Protein AF-A0A840EVZ0-F1 (afdb_monomer)

Sequence (148 aa):
MDRFYQRVQNVERTDSDDAEAEEVLDVLDALIARSPLSRPITVWRGLRNVETVFGTNLDITSLQGRIVDTQGLMATSTSRTAAIDFTSPGRPPALLRVRVPYAFGHLWVAELGDPDLAYQREVLIHPKHLVIVDVIGEDFPVISAEVR

pLDDT: mean 88.74, std 9.13, range [51.88, 98.31]

Organism: NCBI:txid686429

Foldseek 3Di:
DDPLVVVLLCCQVPVDPDVVSVVVQVVQVVQLLVAFAQFKAKWKAKDQEPCVQQVDPDDPQVLAQDKGFDTGKDKTASDPVLNNVNNPPHDQIEMEIEIEGGGFGKDQCLVVDDVVCVVRRIIMHTARIWGFHGWDDDRHIYTYTYGD

Solvent-accessible surface area (backbone atoms only — not comparable to full-atom values): 7806 Å² total; per-residue (Å²): 129,66,70,62,66,52,48,38,52,33,35,64,69,66,73,48,96,44,68,72,34,47,54,50,46,56,51,50,50,55,48,18,68,72,33,49,31,93,52,63,49,64,34,18,29,37,27,30,34,50,37,83,75,69,73,44,98,57,69,70,68,71,46,46,74,38,74,42,80,44,73,46,75,41,77,27,9,68,33,64,72,46,17,53,64,51,20,61,89,44,68,63,34,29,37,39,39,35,40,42,53,57,59,42,42,31,37,70,40,33,85,73,57,60,74,90,53,27,82,40,38,32,34,39,33,66,48,55,29,35,39,25,72,41,61,46,68,84,90,64,25,38,37,31,29,35,59,94

Secondary structure (DSSP, 8-state):
--HHHHHHHHHHHH----HHHHHHHHHHHHHHHH-B-SS-EEEEEEES-HHHHH--SS-GGGGTT-EEE--S-EEEES-HHHHHHTT-S-SS-EEEEEEE-TT-BEEEGGGTS-GGGGGG-EEEE--SEEEEEEEE-SSS-EEEEEE-

Structure (mmCIF, N/CA/C/O backbone):
data_AF-A0A840EVZ0-F1
#
_entry.id   AF-A0A840EVZ0-F1
#
loop_
_atom_site.group_PDB
_atom_site.id
_atom_site.type_symbol
_atom_site.label_atom_id
_atom_site.label_alt_id
_atom_site.label_comp_id
_atom_site.label_asym_id
_atom_site.label_entity_id
_atom_site.label_seq_id
_atom_site.pdbx_PDB_ins_code
_atom_site.Cartn_x
_atom_site.Cartn_y
_atom_site.Cartn_z
_atom_site.occupancy
_atom_site.B_iso_or_equiv
_atom_site.auth_seq_id
_atom_site.auth_comp_id
_atom_site.auth_asym_id
_atom_site.auth_atom_id
_atom_site.pdbx_PDB_model_num
ATOM 1 N N . MET A 1 1 ? 8.945 -15.720 2.012 1.00 51.88 1 MET A N 1
ATOM 2 C CA . MET A 1 1 ? 9.150 -14.328 1.568 1.00 51.88 1 MET A CA 1
ATOM 3 C C . MET A 1 1 ? 10.425 -14.345 0.762 1.00 51.88 1 MET A C 1
ATOM 5 O O . MET A 1 1 ? 11.396 -14.921 1.244 1.00 51.88 1 MET A O 1
ATOM 9 N N . ASP A 1 2 ? 10.370 -13.856 -0.471 1.00 68.62 2 ASP A N 1
ATOM 10 C CA . ASP A 1 2 ? 11.534 -13.818 -1.349 1.00 68.62 2 ASP A CA 1
ATOM 11 C C . ASP A 1 2 ? 12.620 -12.932 -0.719 1.00 68.62 2 ASP A C 1
ATOM 13 O O . ASP A 1 2 ? 12.343 -11.814 -0.275 1.00 68.62 2 ASP A O 1
ATOM 17 N N . ARG A 1 3 ? 13.843 -13.462 -0.632 1.00 69.75 3 ARG A N 1
ATOM 18 C CA . ARG A 1 3 ? 14.993 -12.750 -0.063 1.00 69.75 3 ARG A CA 1
ATOM 19 C C . ARG A 1 3 ? 15.364 -11.540 -0.916 1.00 69.75 3 ARG A C 1
ATOM 21 O O . ARG A 1 3 ? 15.874 -10.571 -0.367 1.00 69.75 3 ARG A O 1
ATOM 28 N N . PHE A 1 4 ? 15.091 -11.576 -2.220 1.00 75.62 4 PHE A N 1
ATOM 29 C CA . PHE A 1 4 ? 15.432 -10.484 -3.123 1.00 75.62 4 PHE A CA 1
ATOM 30 C C . PHE A 1 4 ? 14.490 -9.285 -2.974 1.00 75.62 4 PHE A C 1
ATOM 32 O O . PHE A 1 4 ? 14.953 -8.166 -2.774 1.00 75.62 4 PHE A O 1
ATOM 39 N N . TYR A 1 5 ? 13.175 -9.519 -2.924 1.00 75.69 5 TYR A N 1
ATOM 40 C CA . TYR A 1 5 ? 12.197 -8.462 -2.630 1.00 75.69 5 TYR A CA 1
ATOM 41 C C . TYR A 1 5 ? 12.513 -7.736 -1.312 1.00 75.69 5 TYR A C 1
ATOM 43 O O . TYR A 1 5 ? 12.393 -6.517 -1.213 1.00 75.69 5 TYR A O 1
ATOM 51 N N . GLN A 1 6 ? 12.958 -8.480 -0.294 1.00 76.31 6 GLN A N 1
ATOM 52 C CA . GLN A 1 6 ? 13.358 -7.888 0.980 1.00 76.31 6 GLN A CA 1
ATOM 53 C C . GLN A 1 6 ? 14.621 -7.018 0.860 1.00 76.31 6 GLN A C 1
ATOM 55 O O . GLN A 1 6 ? 14.669 -5.973 1.500 1.00 76.31 6 GLN A O 1
ATOM 60 N N . ARG A 1 7 ? 15.603 -7.402 0.031 1.00 79.12 7 ARG A N 1
ATOM 61 C CA . ARG A 1 7 ? 16.801 -6.587 -0.250 1.00 79.12 7 ARG A CA 1
ATOM 62 C C . ARG A 1 7 ? 16.423 -5.251 -0.897 1.00 79.12 7 ARG A C 1
ATOM 64 O O . ARG A 1 7 ? 16.790 -4.215 -0.359 1.00 79.12 7 ARG A O 1
ATOM 71 N N . VAL A 1 8 ? 15.587 -5.269 -1.941 1.00 77.75 8 VAL A N 1
ATOM 72 C CA . VAL A 1 8 ? 15.083 -4.051 -2.618 1.00 77.75 8 VAL A CA 1
ATOM 73 C C . VAL A 1 8 ? 14.373 -3.111 -1.640 1.00 77.75 8 VAL A C 1
ATOM 75 O O . VAL A 1 8 ? 14.607 -1.910 -1.627 1.00 77.75 8 VAL A O 1
ATOM 78 N N . GLN A 1 9 ? 13.541 -3.653 -0.753 1.00 78.56 9 GLN A N 1
ATOM 79 C CA . GLN A 1 9 ? 12.828 -2.857 0.251 1.00 78.56 9 GLN A CA 1
ATOM 80 C C . GLN A 1 9 ? 13.742 -2.291 1.352 1.00 78.56 9 GLN A C 1
ATOM 82 O O . GLN A 1 9 ? 13.373 -1.311 1.999 1.00 78.56 9 GLN A O 1
ATOM 87 N N . ASN A 1 10 ? 14.893 -2.918 1.610 1.00 78.94 10 ASN A N 1
ATOM 88 C CA . ASN A 1 10 ? 15.838 -2.482 2.639 1.00 78.94 10 ASN A CA 1
ATOM 89 C C . ASN A 1 10 ? 16.729 -1.325 2.172 1.00 78.94 10 ASN A C 1
ATOM 91 O O . ASN A 1 10 ? 17.151 -0.543 3.023 1.00 78.94 10 ASN A O 1
ATOM 95 N N . VAL A 1 11 ? 16.974 -1.184 0.864 1.00 75.12 11 VAL A N 1
ATOM 96 C CA . VAL A 1 11 ? 17.658 -0.009 0.291 1.00 75.12 11 VAL A CA 1
ATOM 97 C C . VAL A 1 11 ? 16.945 1.271 0.745 1.00 75.12 11 VAL A C 1
ATOM 99 O O . VAL A 1 11 ? 17.539 2.101 1.422 1.00 75.12 11 VAL A O 1
ATOM 102 N N . GLU A 1 12 ? 15.628 1.343 0.540 1.00 72.69 12 GLU A N 1
ATOM 103 C CA . GLU A 1 12 ? 14.792 2.493 0.933 1.00 72.69 12 GLU A CA 1
ATOM 104 C C . GLU A 1 12 ? 14.652 2.699 2.449 1.00 72.69 12 GLU A C 1
ATOM 106 O O . GLU A 1 12 ? 14.474 3.819 2.924 1.00 72.69 12 GLU A O 1
ATOM 111 N N . ARG A 1 13 ? 14.661 1.616 3.236 1.00 73.50 13 ARG A N 1
ATOM 112 C CA . ARG A 1 13 ? 14.331 1.678 4.675 1.00 73.50 13 ARG A CA 1
ATOM 113 C C . ARG A 1 13 ? 15.533 1.831 5.589 1.00 73.50 13 ARG A C 1
ATOM 115 O O . ARG A 1 13 ? 15.384 2.332 6.701 1.00 73.50 13 ARG A O 1
ATOM 122 N N . THR A 1 14 ? 16.681 1.304 5.182 1.00 68.56 14 THR A N 1
ATOM 123 C CA . THR A 1 14 ? 17.846 1.146 6.061 1.00 68.56 14 THR A CA 1
ATOM 124 C C . THR A 1 14 ? 19.144 1.675 5.468 1.00 68.56 14 THR A C 1
ATOM 126 O O . THR A 1 14 ? 20.169 1.490 6.114 1.00 68.56 14 THR A O 1
ATOM 129 N N . ASP A 1 15 ? 19.100 2.336 4.303 1.00 66.69 15 ASP A N 1
ATOM 130 C CA . ASP A 1 15 ? 20.291 2.877 3.626 1.00 66.69 15 ASP A CA 1
ATOM 131 C C . ASP A 1 15 ? 21.331 1.765 3.379 1.00 66.69 15 ASP A C 1
ATOM 133 O O . ASP A 1 15 ? 22.469 1.801 3.839 1.00 66.69 15 ASP A O 1
ATOM 137 N N . SER A 1 16 ? 20.865 0.667 2.771 1.00 73.94 16 SER A N 1
ATOM 138 C CA . SER A 1 16 ? 21.681 -0.522 2.501 1.00 73.94 16 SER A CA 1
ATOM 139 C C . SER A 1 16 ? 22.484 -0.337 1.215 1.00 73.94 16 SER A C 1
ATOM 141 O O . SER A 1 16 ? 21.863 -0.203 0.170 1.00 73.94 16 SER A O 1
ATOM 143 N N . ASP A 1 17 ? 23.813 -0.493 1.277 1.00 75.81 17 ASP A N 1
ATOM 144 C CA . ASP A 1 17 ? 24.745 -0.445 0.128 1.00 75.81 17 ASP A CA 1
ATOM 145 C C . ASP A 1 17 ? 24.648 -1.693 -0.788 1.00 75.81 17 ASP A C 1
ATOM 147 O O . ASP A 1 17 ? 25.623 -2.420 -1.013 1.00 75.81 17 ASP A O 1
ATOM 151 N N . ASP A 1 18 ? 23.453 -2.011 -1.280 1.00 84.81 18 ASP A N 1
ATOM 152 C CA . ASP A 1 18 ? 23.210 -3.149 -2.170 1.00 84.81 18 ASP A CA 1
ATOM 153 C C . ASP A 1 18 ? 22.948 -2.660 -3.597 1.00 84.81 18 ASP A C 1
ATOM 155 O O . ASP A 1 18 ? 21.806 -2.467 -4.007 1.00 84.81 18 ASP A O 1
ATOM 159 N N . ALA A 1 19 ? 24.029 -2.489 -4.362 1.00 85.94 19 ALA A N 1
ATOM 160 C CA . ALA A 1 19 ? 23.992 -1.895 -5.700 1.00 85.94 19 ALA A CA 1
ATOM 161 C C . ALA A 1 19 ? 23.050 -2.614 -6.689 1.00 85.94 19 ALA A C 1
ATOM 163 O O . ALA A 1 19 ? 22.444 -1.976 -7.544 1.00 85.94 19 ALA A O 1
ATOM 164 N N . GLU A 1 20 ? 22.902 -3.940 -6.580 1.00 86.94 20 GLU A N 1
ATOM 165 C CA . GLU A 1 20 ? 21.958 -4.698 -7.417 1.00 86.94 20 GLU A CA 1
ATOM 166 C C . GLU A 1 20 ? 20.507 -4.358 -7.046 1.00 86.94 20 GLU A C 1
ATOM 168 O O . GLU A 1 20 ? 19.645 -4.201 -7.911 1.00 86.94 20 GLU A O 1
ATOM 173 N N . ALA A 1 21 ? 20.227 -4.248 -5.747 1.00 85.81 21 ALA A N 1
ATOM 174 C CA . ALA A 1 21 ? 18.904 -3.905 -5.252 1.00 85.81 21 ALA A CA 1
ATOM 175 C C . ALA A 1 21 ? 18.534 -2.439 -5.553 1.00 85.81 21 ALA A C 1
ATOM 177 O O . ALA A 1 21 ? 17.374 -2.171 -5.869 1.00 85.81 21 ALA A O 1
ATOM 178 N N . GLU A 1 22 ? 19.508 -1.526 -5.505 1.00 86.75 22 GLU A N 1
ATOM 179 C CA . GLU A 1 22 ? 19.375 -0.125 -5.931 1.00 86.75 22 GLU A CA 1
ATOM 180 C C . GLU A 1 22 ? 19.030 -0.013 -7.419 1.00 86.75 22 GLU A C 1
ATOM 182 O O . GLU A 1 22 ? 18.045 0.631 -7.773 1.00 86.75 22 GLU A O 1
ATOM 187 N N . GLU A 1 23 ? 19.767 -0.703 -8.295 1.00 89.12 23 GLU A N 1
ATOM 188 C CA . GLU A 1 23 ? 19.504 -0.663 -9.739 1.00 89.12 23 GLU A CA 1
ATOM 189 C C . GLU A 1 23 ? 18.088 -1.165 -10.069 1.00 89.12 23 GLU A C 1
ATOM 191 O O . GLU A 1 23 ? 17.374 -0.575 -10.885 1.00 89.12 23 GLU A O 1
ATOM 196 N N . VAL A 1 24 ? 17.636 -2.233 -9.403 1.00 89.94 24 VAL A N 1
ATOM 197 C CA . VAL A 1 24 ? 16.266 -2.735 -9.579 1.00 89.94 24 VAL A CA 1
ATOM 198 C C . VAL A 1 24 ? 15.229 -1.731 -9.083 1.00 89.94 24 VAL A C 1
ATOM 200 O O . VAL A 1 24 ? 14.206 -1.545 -9.746 1.00 89.94 24 VAL A O 1
ATOM 203 N N . LEU A 1 25 ? 15.469 -1.083 -7.945 1.00 88.38 25 LEU A N 1
ATOM 204 C CA . LEU A 1 25 ? 14.576 -0.056 -7.420 1.00 88.38 25 LEU A CA 1
ATOM 205 C C . LEU A 1 25 ? 14.446 1.126 -8.392 1.00 88.38 25 LEU A C 1
ATOM 207 O O . LEU A 1 25 ? 13.322 1.499 -8.729 1.00 88.38 25 LEU A O 1
ATOM 211 N N . ASP A 1 26 ? 15.563 1.634 -8.916 1.00 90.81 26 ASP A N 1
ATOM 212 C CA . ASP A 1 26 ? 15.586 2.724 -9.899 1.00 90.81 26 ASP A CA 1
ATOM 213 C C . ASP A 1 26 ? 14.779 2.375 -11.157 1.00 90.81 26 ASP A C 1
ATOM 215 O O . ASP A 1 26 ? 14.015 3.192 -11.690 1.00 90.81 26 ASP A O 1
ATOM 219 N N . VAL A 1 27 ? 14.905 1.133 -11.636 1.00 92.81 27 VAL A N 1
ATOM 220 C CA . VAL A 1 27 ? 14.124 0.639 -12.776 1.00 92.81 27 VAL A CA 1
ATOM 221 C C . VAL A 1 27 ? 12.634 0.588 -12.440 1.00 92.81 27 VAL A C 1
ATOM 223 O O . VAL A 1 27 ? 11.812 1.031 -13.249 1.00 92.81 27 VAL A O 1
ATOM 226 N N . LEU A 1 28 ? 12.263 0.070 -11.267 1.00 92.38 28 LEU A N 1
ATOM 227 C CA . LEU A 1 28 ? 10.865 -0.003 -10.838 1.00 92.38 28 LEU A CA 1
ATOM 228 C C . LEU A 1 28 ? 10.247 1.391 -10.716 1.00 92.38 28 LEU A C 1
ATOM 230 O O . LEU A 1 28 ? 9.140 1.607 -11.215 1.00 92.38 28 LEU A O 1
ATOM 234 N N . ASP A 1 29 ? 10.972 2.351 -10.152 1.00 91.81 29 ASP A N 1
ATOM 235 C CA . ASP A 1 29 ? 10.518 3.734 -10.034 1.00 91.81 29 ASP A CA 1
ATOM 236 C C . ASP A 1 29 ? 10.346 4.403 -11.393 1.00 91.81 29 ASP A C 1
ATOM 238 O O . ASP A 1 29 ? 9.315 5.035 -11.657 1.00 91.81 29 ASP A O 1
ATOM 242 N N . ALA A 1 30 ? 11.295 4.198 -12.307 1.00 93.38 30 ALA A N 1
ATOM 243 C CA . ALA A 1 30 ? 11.177 4.693 -13.671 1.00 93.38 30 ALA A CA 1
ATOM 244 C C . ALA A 1 30 ? 9.956 4.102 -14.398 1.00 93.38 30 ALA A C 1
ATOM 246 O O . ALA A 1 30 ? 9.282 4.812 -15.152 1.00 93.38 30 ALA A O 1
ATOM 247 N N . LEU A 1 31 ? 9.646 2.820 -14.183 1.00 94.06 31 LEU A N 1
ATOM 248 C CA . LEU A 1 31 ? 8.475 2.163 -14.770 1.00 94.06 31 LEU A CA 1
ATOM 249 C C . LEU A 1 31 ? 7.163 2.677 -14.165 1.00 94.06 31 LEU A C 1
ATOM 251 O O . LEU A 1 31 ? 6.245 3.022 -14.913 1.00 94.06 31 LEU A O 1
ATOM 255 N N . ILE A 1 32 ? 7.090 2.795 -12.837 1.00 94.38 32 ILE A N 1
ATOM 256 C CA . ILE A 1 32 ? 5.932 3.345 -12.116 1.00 94.38 32 ILE A CA 1
ATOM 257 C C . ILE A 1 32 ? 5.639 4.771 -12.592 1.00 94.38 32 ILE A C 1
ATOM 259 O O . ILE A 1 32 ? 4.491 5.093 -12.908 1.00 94.38 32 ILE A O 1
ATOM 263 N N . ALA A 1 33 ? 6.669 5.613 -12.716 1.00 92.94 33 ALA A N 1
ATOM 264 C CA . ALA A 1 33 ? 6.532 6.996 -13.169 1.00 92.94 33 ALA A CA 1
ATOM 265 C C . ALA A 1 33 ? 6.021 7.116 -14.618 1.00 92.94 33 ALA A C 1
ATOM 267 O O . ALA A 1 33 ? 5.354 8.091 -14.966 1.00 92.94 33 ALA A O 1
ATOM 268 N N . ARG A 1 34 ? 6.310 6.127 -15.474 1.00 94.88 34 ARG A N 1
ATOM 269 C CA . ARG A 1 34 ? 5.895 6.098 -16.890 1.00 94.88 34 ARG A CA 1
ATOM 270 C C . ARG A 1 34 ? 4.511 5.499 -17.119 1.00 94.88 34 ARG A C 1
ATOM 272 O O . ARG A 1 34 ? 4.005 5.571 -18.237 1.00 94.88 34 ARG A O 1
ATOM 279 N N . SER A 1 35 ? 3.901 4.928 -16.088 1.00 94.62 35 SER A N 1
ATOM 280 C CA . SER A 1 35 ? 2.610 4.252 -16.166 1.00 94.62 35 SER A CA 1
ATOM 281 C C . SER A 1 35 ? 1.595 4.941 -15.242 1.00 94.62 35 SER A C 1
ATOM 283 O O . SER A 1 35 ? 1.252 4.429 -14.175 1.00 94.62 35 SER A O 1
ATOM 285 N N . PRO A 1 36 ? 1.111 6.145 -15.599 1.00 96.25 36 PRO A N 1
ATOM 286 C CA . PRO A 1 36 ? 0.079 6.821 -14.828 1.00 96.25 36 PRO A CA 1
ATOM 287 C C . PRO A 1 36 ? -1.280 6.137 -15.013 1.00 96.25 36 PRO A C 1
ATOM 289 O O . PRO A 1 36 ? -1.666 5.738 -16.114 1.00 96.25 36 PRO A O 1
ATOM 292 N N . LEU A 1 37 ? -2.048 6.040 -13.932 1.00 95.94 37 LEU A N 1
ATOM 293 C CA . LEU A 1 37 ? -3.408 5.516 -13.978 1.00 95.94 37 LEU A CA 1
ATOM 294 C C . LEU A 1 37 ? -4.330 6.391 -14.835 1.00 95.94 37 LEU A C 1
ATOM 296 O O . LEU A 1 37 ? -4.459 7.594 -14.613 1.00 95.94 37 LEU A O 1
ATOM 300 N N . SER A 1 38 ? -5.081 5.765 -15.740 1.00 96.56 38 SER A N 1
ATOM 301 C CA . SER A 1 38 ? -6.104 6.438 -16.556 1.00 96.56 38 SER A CA 1
ATOM 302 C C . SER A 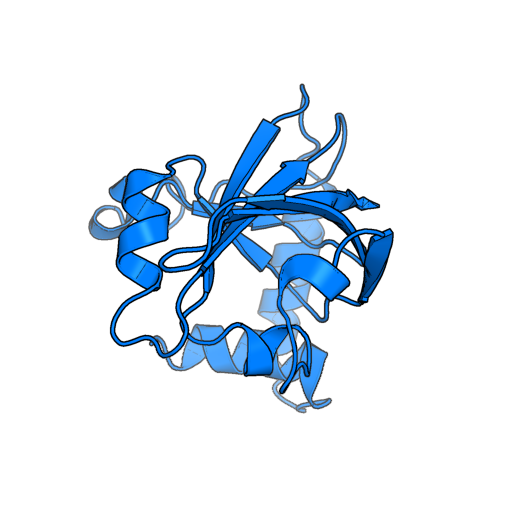1 38 ? -7.408 6.723 -15.802 1.00 96.56 38 SER A C 1
ATOM 304 O O . SER A 1 38 ? -8.257 7.473 -16.280 1.00 96.56 38 SER A O 1
ATOM 306 N N . ARG A 1 39 ? -7.584 6.134 -14.615 1.00 96.75 39 ARG A N 1
ATOM 307 C CA . ARG A 1 39 ? -8.730 6.342 -13.721 1.00 96.75 39 ARG A CA 1
ATOM 308 C C . ARG A 1 39 ? -8.351 6.010 -12.278 1.00 96.75 39 ARG A C 1
ATOM 310 O O . ARG A 1 39 ? -7.465 5.182 -12.081 1.00 96.75 39 ARG A O 1
ATOM 317 N N . PRO A 1 40 ? -9.040 6.575 -11.274 1.00 97.56 40 PRO A N 1
ATOM 318 C CA . PRO A 1 40 ? -8.844 6.160 -9.893 1.00 97.56 40 PRO A CA 1
ATOM 319 C C . PRO A 1 40 ? -9.140 4.668 -9.713 1.00 97.56 40 PRO A C 1
ATOM 321 O O . PRO A 1 40 ? -10.080 4.136 -10.317 1.00 97.56 40 PRO A O 1
ATOM 324 N N . ILE A 1 41 ? -8.373 4.010 -8.848 1.00 97.50 41 ILE A N 1
ATOM 325 C CA . ILE A 1 41 ? -8.574 2.603 -8.487 1.00 97.50 41 ILE A CA 1
ATOM 326 C C . ILE A 1 41 ? -8.591 2.427 -6.970 1.00 97.50 41 ILE A C 1
ATOM 328 O O . ILE A 1 41 ? -8.137 3.282 -6.208 1.00 97.50 41 ILE A O 1
ATOM 332 N N . THR A 1 42 ? -9.121 1.291 -6.530 1.00 98.31 42 THR A N 1
ATOM 333 C CA . THR A 1 42 ? -8.996 0.827 -5.149 1.00 98.31 42 THR A CA 1
ATOM 334 C C . THR A 1 42 ? -8.142 -0.424 -5.142 1.00 98.31 42 THR A C 1
ATOM 336 O O . THR A 1 42 ? -8.428 -1.373 -5.873 1.00 98.31 42 THR A O 1
ATOM 339 N N . VAL A 1 43 ? -7.122 -0.417 -4.296 1.00 98.19 43 VAL A N 1
ATOM 340 C CA . VAL A 1 43 ? -6.237 -1.555 -4.068 1.00 98.19 43 VAL A CA 1
ATOM 341 C C . VAL A 1 43 ? -6.260 -1.951 -2.597 1.00 98.19 43 VAL A C 1
ATOM 343 O O . VAL A 1 43 ? -6.707 -1.199 -1.729 1.00 98.19 43 VAL A O 1
ATOM 346 N N . TRP A 1 44 ? -5.810 -3.164 -2.326 1.00 98.31 44 TRP A N 1
ATOM 347 C CA . TRP A 1 44 ? -5.875 -3.814 -1.031 1.00 98.31 44 TRP A CA 1
ATOM 348 C C . TRP A 1 44 ? -4.505 -4.346 -0.650 1.00 98.31 44 TRP A C 1
ATOM 350 O O . TRP A 1 44 ? -3.809 -4.926 -1.477 1.00 98.31 44 TRP A O 1
ATOM 360 N N . ARG A 1 45 ? -4.129 -4.203 0.616 1.00 96.50 45 ARG A N 1
ATOM 361 C CA . ARG A 1 45 ? -2.919 -4.810 1.168 1.00 96.50 45 ARG A CA 1
ATOM 362 C C . ARG A 1 45 ? -3.265 -5.543 2.454 1.00 96.50 45 ARG A C 1
ATOM 364 O O . ARG A 1 45 ? -3.858 -4.962 3.359 1.00 96.50 45 ARG A O 1
ATOM 371 N N . GLY A 1 46 ? -2.888 -6.815 2.531 1.00 95.56 46 GLY A N 1
ATOM 3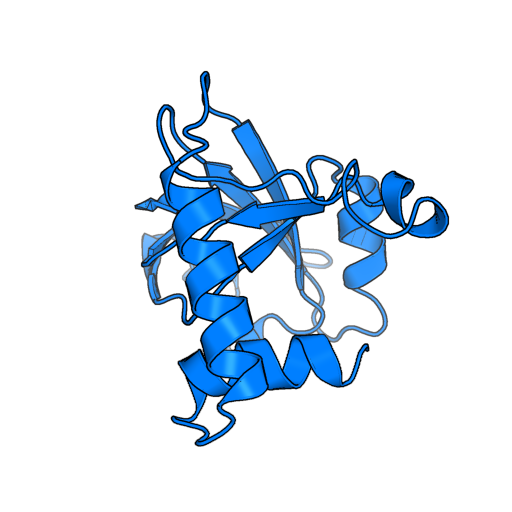72 C CA . GLY A 1 46 ? -2.958 -7.575 3.772 1.00 95.56 46 GLY A CA 1
ATOM 373 C C . GLY A 1 46 ? -1.851 -7.143 4.725 1.00 95.56 46 GLY A C 1
ATOM 374 O O . GLY A 1 46 ? -0.679 -7.099 4.347 1.00 95.56 46 GLY A O 1
ATOM 375 N N . LEU A 1 47 ? -2.219 -6.819 5.960 1.00 92.75 47 LEU A N 1
ATOM 376 C CA . LEU A 1 47 ? -1.295 -6.501 7.039 1.00 92.75 47 LEU A CA 1
ATOM 377 C C . LEU A 1 47 ? -1.299 -7.657 8.038 1.00 92.75 47 LEU A C 1
ATOM 379 O O . LEU A 1 47 ? -2.337 -8.001 8.599 1.00 92.75 47 LEU A O 1
ATOM 383 N N . ARG A 1 48 ? -0.128 -8.259 8.268 1.00 90.81 48 ARG A N 1
ATOM 384 C CA . ARG A 1 48 ? 0.038 -9.317 9.283 1.00 90.81 48 ARG A CA 1
ATOM 385 C C . ARG A 1 48 ? 0.087 -8.761 10.698 1.00 90.81 48 ARG A C 1
ATOM 387 O O . ARG A 1 48 ? -0.293 -9.449 11.638 1.00 90.81 48 ARG A O 1
ATOM 394 N N . ASN A 1 49 ? 0.594 -7.545 10.843 1.00 87.69 49 ASN A N 1
ATOM 395 C CA . ASN A 1 49 ? 0.670 -6.856 12.115 1.00 87.69 49 ASN A CA 1
ATOM 396 C C . ASN A 1 49 ? 0.493 -5.353 11.871 1.00 87.69 49 ASN A C 1
ATOM 398 O O . ASN A 1 49 ? 1.343 -4.714 11.250 1.00 87.69 49 ASN A O 1
ATOM 402 N N . VAL A 1 50 ? -0.636 -4.815 12.332 1.00 87.19 50 VAL A N 1
ATOM 403 C CA . VAL A 1 50 ? -0.964 -3.382 12.257 1.00 87.19 50 VAL A CA 1
ATOM 404 C C . VAL A 1 50 ? 0.044 -2.540 13.039 1.00 87.19 50 VAL A C 1
ATOM 406 O O . VAL A 1 50 ? 0.461 -1.490 12.556 1.00 87.19 50 VAL A O 1
ATOM 409 N N . GLU A 1 51 ? 0.492 -3.014 14.202 1.00 85.44 51 GLU A N 1
ATOM 410 C CA . GLU A 1 51 ? 1.449 -2.305 15.054 1.00 85.44 51 GLU A CA 1
ATOM 411 C C . GLU A 1 51 ? 2.782 -2.093 14.334 1.00 85.44 51 GLU A C 1
ATOM 413 O O . GLU A 1 51 ? 3.336 -1.002 14.383 1.00 85.44 51 GLU A O 1
ATOM 418 N N . THR A 1 52 ? 3.269 -3.091 13.592 1.00 83.88 52 THR A N 1
ATOM 419 C CA . THR A 1 52 ? 4.514 -2.955 12.816 1.00 83.88 52 THR A CA 1
ATOM 420 C C . THR A 1 52 ? 4.426 -1.855 11.759 1.00 83.88 52 THR A C 1
ATOM 422 O O . THR A 1 52 ? 5.435 -1.236 11.439 1.00 83.88 52 THR A O 1
ATOM 425 N N . VAL A 1 53 ? 3.237 -1.614 11.204 1.00 83.94 53 VAL A N 1
ATOM 426 C CA . VAL A 1 53 ? 3.040 -0.637 10.124 1.00 83.94 53 VAL A CA 1
ATOM 427 C C . VAL A 1 53 ? 2.754 0.759 10.667 1.00 83.94 53 VAL A C 1
ATOM 429 O O . VAL A 1 53 ? 3.258 1.733 10.121 1.00 83.94 53 VAL A O 1
ATOM 432 N N . PHE A 1 54 ? 1.956 0.873 11.729 1.00 85.25 54 PHE A N 1
ATOM 433 C CA . PHE A 1 54 ? 1.482 2.169 12.231 1.00 85.25 54 PHE A CA 1
ATOM 434 C C . PHE A 1 54 ? 2.085 2.579 13.582 1.00 85.25 54 PHE A C 1
ATOM 436 O O . PHE A 1 54 ? 1.778 3.660 14.091 1.00 85.25 54 PHE A O 1
ATOM 443 N N . GLY A 1 55 ? 2.926 1.730 14.178 1.00 78.56 55 GLY A N 1
ATOM 444 C CA . GLY A 1 55 ? 3.571 1.962 15.471 1.00 78.56 55 GLY A CA 1
ATOM 445 C C . GLY A 1 55 ? 2.599 2.007 16.652 1.00 78.56 55 GLY A C 1
ATOM 446 O O . GLY A 1 55 ? 2.908 2.619 17.673 1.00 78.56 55 GLY A O 1
ATOM 447 N N . THR A 1 56 ? 1.395 1.439 16.519 1.00 66.69 56 THR A N 1
ATOM 448 C CA . THR A 1 56 ? 0.334 1.577 17.527 1.00 66.69 56 THR A CA 1
ATOM 449 C C . THR A 1 56 ? 0.197 0.334 18.404 1.00 66.69 56 THR A C 1
ATOM 451 O O . THR A 1 56 ? -0.320 -0.684 17.955 1.00 66.69 56 THR A O 1
ATOM 454 N N . ASN A 1 57 ? 0.543 0.464 19.688 1.00 62.88 57 ASN A N 1
ATOM 455 C CA . ASN 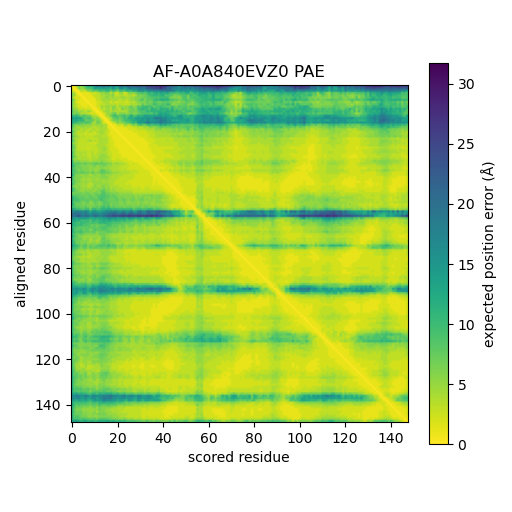A 1 57 ? 0.132 -0.454 20.767 1.00 62.88 57 ASN A CA 1
ATOM 456 C C . ASN A 1 57 ? -1.300 -0.174 21.282 1.00 62.88 57 ASN A C 1
ATOM 458 O O . ASN A 1 57 ? -1.704 -0.660 22.336 1.00 62.88 57 ASN A O 1
ATOM 462 N N . LEU A 1 58 ? -2.052 0.681 20.585 1.00 58.94 58 LEU A N 1
ATOM 463 C CA . LEU A 1 58 ? -3.299 1.289 21.047 1.00 58.94 58 LEU A CA 1
ATOM 464 C C . LEU A 1 58 ? -4.375 1.254 19.956 1.00 58.94 58 LEU A C 1
ATOM 466 O O . LEU A 1 58 ? -4.068 1.061 18.781 1.00 58.94 58 LEU A O 1
ATOM 470 N N . ASP A 1 59 ? -5.617 1.449 20.406 1.00 79.81 59 ASP A N 1
ATOM 471 C CA . ASP A 1 59 ? -6.882 1.462 19.664 1.00 79.81 59 ASP A CA 1
ATOM 472 C C . ASP A 1 59 ? -6.747 1.849 18.184 1.00 79.81 59 ASP A C 1
ATOM 474 O O . ASP A 1 59 ? -6.404 2.981 17.837 1.00 79.81 59 ASP A O 1
ATOM 478 N N . ILE A 1 60 ? -7.054 0.897 17.305 1.00 82.38 60 ILE A N 1
ATOM 479 C CA . ILE A 1 60 ? -6.935 1.052 15.857 1.00 82.38 60 ILE A CA 1
ATOM 480 C C . ILE A 1 60 ? -7.828 2.166 15.300 1.00 82.38 60 ILE A C 1
ATOM 482 O O . ILE A 1 60 ? -7.494 2.764 14.278 1.00 82.38 60 ILE A O 1
ATOM 486 N N . THR A 1 61 ? -8.929 2.501 15.978 1.00 86.06 61 THR A N 1
ATOM 487 C CA . THR A 1 61 ? -9.817 3.594 15.557 1.00 86.06 61 THR A CA 1
ATOM 488 C C . THR A 1 61 ? -9.127 4.959 15.648 1.00 86.06 61 THR A C 1
ATOM 490 O O . THR A 1 61 ? -9.420 5.854 14.855 1.00 86.06 61 THR A O 1
ATOM 493 N N . SER A 1 62 ? -8.109 5.094 16.509 1.00 87.75 62 SER A N 1
ATOM 494 C CA . SER A 1 62 ? -7.281 6.305 16.617 1.00 87.75 62 SER A CA 1
ATOM 495 C C . SER A 1 62 ? -6.425 6.590 15.377 1.00 87.75 62 SER A C 1
ATOM 497 O O . SER A 1 62 ? -5.840 7.668 15.262 1.00 87.75 62 SER A O 1
ATOM 499 N N . LEU A 1 63 ? -6.338 5.644 14.432 1.00 89.19 63 LEU A N 1
ATOM 500 C CA . LEU A 1 63 ? -5.642 5.858 13.165 1.00 89.19 63 LEU A CA 1
ATOM 501 C C . LEU A 1 63 ? -6.371 6.847 12.255 1.00 89.19 63 LEU A C 1
ATOM 503 O O . LEU A 1 63 ? -5.723 7.440 11.394 1.00 89.19 63 LEU A O 1
ATOM 507 N N . GLN A 1 64 ? -7.683 7.036 12.413 1.00 92.62 64 GLN A N 1
ATOM 508 C CA . GLN A 1 64 ? -8.450 7.923 11.544 1.00 92.62 64 GLN A CA 1
ATOM 509 C C . GLN A 1 64 ? -7.904 9.361 11.583 1.00 92.62 64 GLN A C 1
ATOM 511 O O . GLN A 1 64 ? -7.671 9.938 12.641 1.00 92.62 64 GLN A O 1
ATOM 516 N N . GLY A 1 65 ? -7.687 9.945 10.404 1.00 91.56 65 GLY A N 1
ATOM 517 C CA . GLY A 1 65 ? -7.118 11.282 10.231 1.00 91.56 65 GLY A CA 1
ATOM 518 C C . GLY A 1 65 ? -5.589 11.342 10.282 1.00 91.56 65 GLY A C 1
ATOM 519 O O . GLY A 1 65 ? -5.027 12.401 9.997 1.00 91.56 65 GLY A O 1
ATOM 520 N N . ARG A 1 66 ? -4.891 10.243 10.607 1.00 92.56 66 ARG A N 1
ATOM 521 C CA . ARG A 1 66 ? -3.422 10.224 10.620 1.00 92.56 66 ARG A CA 1
ATOM 522 C C . ARG A 1 66 ? -2.858 10.236 9.201 1.00 92.56 66 ARG A C 1
ATOM 524 O O . ARG A 1 66 ? -3.392 9.599 8.292 1.00 92.56 66 ARG A O 1
ATOM 531 N N . ILE A 1 67 ? -1.739 10.936 9.050 1.00 93.88 67 ILE A N 1
ATOM 532 C CA . ILE A 1 67 ? -0.868 10.853 7.878 1.00 93.88 67 ILE A CA 1
ATOM 533 C C . ILE A 1 67 ? 0.253 9.884 8.236 1.00 93.88 67 ILE A C 1
ATOM 535 O O . ILE A 1 67 ? 0.857 10.002 9.302 1.00 93.88 67 ILE A O 1
ATOM 539 N N . VAL A 1 68 ? 0.478 8.905 7.373 1.00 91.38 68 VAL A N 1
ATOM 540 C CA . VAL A 1 68 ? 1.460 7.843 7.564 1.00 91.38 68 VAL A CA 1
ATOM 541 C C . VAL A 1 68 ? 2.468 7.949 6.440 1.00 91.38 68 VAL A C 1
ATOM 543 O O . VAL A 1 68 ? 2.102 7.823 5.271 1.00 91.38 68 VAL A O 1
ATOM 546 N N . ASP A 1 69 ? 3.721 8.184 6.806 1.00 90.94 69 ASP A N 1
ATOM 547 C CA . ASP A 1 69 ? 4.826 8.173 5.860 1.00 90.94 69 ASP A CA 1
ATOM 548 C C . ASP A 1 69 ? 5.068 6.744 5.390 1.00 90.94 69 ASP A C 1
ATOM 550 O O . ASP A 1 69 ? 5.113 5.797 6.182 1.00 90.94 69 ASP A O 1
ATOM 554 N N . THR A 1 70 ? 5.200 6.580 4.082 1.00 88.06 70 THR A N 1
ATOM 555 C CA . THR A 1 70 ? 5.490 5.289 3.474 1.00 88.06 70 THR A CA 1
ATOM 556 C C . THR A 1 70 ? 6.906 5.309 2.940 1.00 88.06 70 THR A C 1
ATOM 558 O O . THR A 1 70 ? 7.260 6.163 2.136 1.00 88.06 70 THR A O 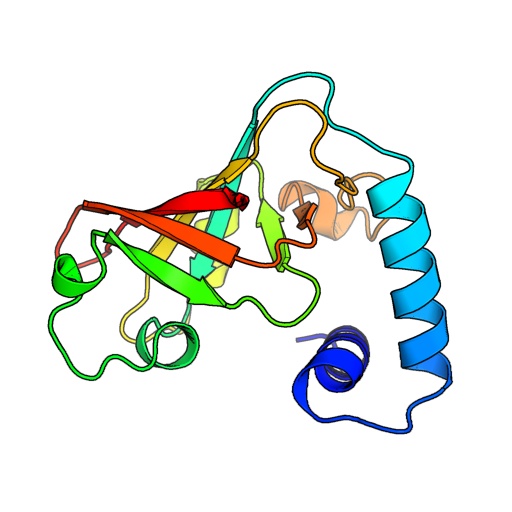1
ATOM 561 N N . GLN A 1 71 ? 7.716 4.361 3.409 1.00 80.50 71 GLN A N 1
ATOM 562 C CA . GLN A 1 71 ? 9.066 4.150 2.900 1.00 80.50 71 GLN A CA 1
ATOM 563 C C . GLN A 1 71 ? 9.064 3.023 1.871 1.00 80.50 71 GLN A C 1
ATOM 565 O O . GLN A 1 71 ? 8.678 1.883 2.186 1.00 80.50 71 GLN A O 1
ATOM 570 N N . GLY A 1 72 ? 9.513 3.370 0.667 1.00 84.00 72 GLY A N 1
ATOM 571 C CA . GLY A 1 72 ? 9.658 2.483 -0.469 1.00 84.00 72 GLY A CA 1
ATOM 572 C C . GLY A 1 72 ? 8.353 2.030 -1.123 1.00 84.00 72 GLY A C 1
ATOM 573 O O . GLY A 1 72 ? 7.236 2.469 -0.824 1.00 84.00 72 GLY A O 1
ATOM 574 N N . LEU A 1 73 ? 8.525 1.072 -2.028 1.00 91.06 73 LEU A N 1
ATOM 575 C CA . LEU A 1 73 ? 7.459 0.499 -2.834 1.00 91.06 73 LEU A CA 1
ATOM 576 C C . LEU A 1 73 ? 6.422 -0.241 -1.981 1.00 91.06 73 LEU A C 1
ATOM 578 O O . LEU A 1 73 ? 6.740 -1.002 -1.061 1.00 91.06 73 LEU A O 1
ATOM 582 N N . MET A 1 74 ? 5.157 -0.091 -2.350 1.00 93.31 74 MET A N 1
ATOM 583 C CA . MET A 1 74 ? 4.029 -0.743 -1.708 1.00 93.31 74 MET A CA 1
ATOM 584 C C . MET A 1 74 ? 3.368 -1.741 -2.658 1.00 93.31 74 MET A C 1
ATOM 586 O O . MET A 1 74 ? 2.638 -1.364 -3.574 1.00 93.31 74 MET A O 1
ATOM 590 N N . ALA A 1 75 ? 3.583 -3.028 -2.380 1.00 94.31 75 ALA A N 1
ATOM 591 C CA . ALA A 1 75 ? 2.850 -4.120 -3.008 1.00 94.31 75 ALA A CA 1
ATOM 592 C C . ALA A 1 75 ? 1.393 -4.135 -2.522 1.00 94.31 75 ALA A C 1
ATOM 594 O O . ALA A 1 75 ? 1.111 -4.178 -1.316 1.00 94.31 75 ALA A O 1
ATOM 595 N N . THR A 1 76 ? 0.465 -4.084 -3.472 1.00 96.81 76 THR A N 1
ATOM 596 C CA . THR A 1 76 ? -0.983 -4.113 -3.241 1.00 96.81 76 THR A CA 1
ATOM 597 C C . THR A 1 76 ? -1.659 -5.051 -4.235 1.00 96.81 76 THR A C 1
ATOM 599 O O . THR A 1 76 ? -1.034 -5.531 -5.168 1.00 96.81 76 THR A O 1
ATOM 602 N N . SER A 1 77 ? -2.947 -5.318 -4.056 1.00 97.50 77 SER A N 1
ATOM 603 C CA . SER A 1 77 ? -3.754 -6.149 -4.943 1.00 97.50 77 SER A CA 1
ATOM 604 C C . SER A 1 77 ? -5.032 -5.428 -5.348 1.00 97.50 77 SER A C 1
ATOM 606 O O . SER A 1 77 ? -5.678 -4.776 -4.530 1.00 97.50 77 SER A O 1
ATOM 608 N N . THR A 1 78 ? -5.483 -5.607 -6.587 1.00 97.06 78 THR A N 1
ATOM 609 C CA . THR A 1 78 ? -6.845 -5.192 -6.981 1.00 97.06 78 THR A CA 1
ATOM 610 C C . THR A 1 78 ? -7.937 -6.139 -6.458 1.00 97.06 78 THR A C 1
ATOM 612 O O . THR A 1 78 ? -9.126 -5.843 -6.575 1.00 97.06 78 THR A O 1
ATOM 615 N N . SER A 1 79 ? -7.564 -7.272 -5.851 1.00 97.00 79 SER A N 1
ATOM 616 C CA . SER A 1 79 ? -8.469 -8.269 -5.278 1.00 97.00 79 SER A CA 1
ATOM 617 C C . SER A 1 79 ? -8.416 -8.257 -3.752 1.00 97.00 79 SER A C 1
ATOM 619 O O . SER A 1 79 ? -7.412 -8.619 -3.139 1.00 97.00 79 SER A O 1
ATOM 621 N N . ARG A 1 80 ? -9.547 -7.922 -3.117 1.00 96.38 80 ARG A N 1
ATOM 622 C CA . ARG A 1 80 ? -9.688 -8.016 -1.656 1.00 96.38 80 ARG A CA 1
ATOM 623 C C . ARG A 1 80 ? -9.423 -9.436 -1.155 1.00 96.38 80 ARG A C 1
ATOM 625 O O . ARG A 1 80 ? -8.761 -9.597 -0.139 1.00 96.38 80 ARG A O 1
ATOM 632 N N . THR A 1 81 ? -9.934 -10.446 -1.858 1.00 95.75 81 THR A N 1
ATOM 633 C CA . THR A 1 81 ? -9.776 -11.854 -1.468 1.00 95.75 81 THR A CA 1
ATOM 634 C C . THR A 1 81 ? -8.313 -12.272 -1.492 1.00 95.75 81 THR A C 1
ATOM 636 O O . THR A 1 81 ? -7.843 -12.830 -0.513 1.00 95.75 81 THR A O 1
ATOM 639 N N . ALA A 1 82 ? -7.575 -11.919 -2.549 1.00 94.94 82 ALA A N 1
ATOM 640 C CA . ALA A 1 82 ? -6.148 -12.228 -2.615 1.00 94.94 82 ALA A CA 1
ATOM 641 C C . ALA A 1 82 ? -5.362 -11.499 -1.514 1.00 94.94 82 ALA A C 1
ATOM 643 O O . ALA A 1 82 ? -4.470 -12.075 -0.906 1.00 94.94 82 ALA A O 1
ATOM 644 N N . ALA A 1 83 ? -5.719 -10.247 -1.203 1.00 95.50 83 ALA A N 1
ATOM 645 C CA . ALA A 1 83 ? -5.075 -9.496 -0.126 1.00 95.50 83 ALA A CA 1
ATOM 646 C C . ALA A 1 83 ? -5.272 -10.129 1.267 1.00 95.50 83 ALA A C 1
ATOM 648 O O . ALA A 1 83 ? -4.389 -9.999 2.115 1.00 95.50 83 ALA A O 1
ATOM 649 N N . ILE A 1 84 ? -6.394 -10.821 1.508 1.00 94.50 84 ILE A N 1
ATOM 650 C CA . ILE A 1 84 ? -6.658 -11.530 2.774 1.00 94.50 84 ILE A CA 1
ATOM 651 C C . ILE A 1 84 ? -5.645 -12.658 2.996 1.00 94.50 84 ILE A C 1
ATOM 653 O O . ILE A 1 84 ? -5.201 -12.853 4.125 1.00 94.50 84 ILE A O 1
ATOM 657 N N . ASP A 1 85 ? -5.193 -13.341 1.944 1.00 92.19 85 ASP A N 1
ATOM 658 C CA . ASP A 1 85 ? -4.216 -14.432 2.078 1.00 92.19 85 ASP A CA 1
ATOM 659 C C . ASP A 1 85 ? -2.890 -13.951 2.698 1.00 92.19 85 ASP A C 1
ATOM 661 O O . ASP A 1 85 ? -2.170 -14.710 3.352 1.00 92.19 85 ASP A O 1
ATOM 665 N N . PHE A 1 86 ? -2.592 -12.654 2.582 1.00 90.81 86 PHE A N 1
ATOM 666 C CA . PHE A 1 86 ? -1.395 -12.043 3.154 1.00 90.81 86 PHE A CA 1
ATOM 667 C C . PHE A 1 86 ? -1.527 -11.651 4.624 1.00 90.81 86 PHE A C 1
ATOM 669 O O . PHE A 1 86 ? -0.520 -11.280 5.229 1.00 90.81 86 PHE A O 1
ATOM 676 N N . THR A 1 87 ? -2.711 -11.762 5.232 1.00 91.56 87 THR A N 1
ATOM 677 C CA . THR A 1 87 ? -2.897 -11.440 6.653 1.00 91.56 87 THR A CA 1
ATOM 678 C C . THR A 1 87 ? -2.522 -12.590 7.588 1.00 91.56 87 THR A C 1
ATOM 680 O O . THR A 1 87 ? -2.475 -12.383 8.796 1.00 91.56 87 THR A O 1
ATOM 683 N N . SER A 1 88 ? -2.239 -13.790 7.065 1.00 86.75 88 SER A N 1
ATOM 684 C CA . SER A 1 88 ? -1.917 -14.982 7.862 1.00 86.75 88 SER A CA 1
ATOM 685 C C . SER A 1 88 ? -0.443 -15.422 7.730 1.00 86.75 88 SER A C 1
ATOM 687 O O . SER A 1 88 ? 0.135 -15.309 6.643 1.00 86.75 88 SER A O 1
ATOM 689 N N . PRO A 1 89 ? 0.183 -15.948 8.805 1.00 79.31 89 PRO A N 1
ATOM 690 C CA . PRO A 1 89 ? -0.245 -15.818 10.201 1.00 79.31 89 PRO A CA 1
ATOM 691 C C . PRO A 1 89 ? -0.056 -14.360 10.665 1.00 79.31 89 PRO A C 1
ATOM 693 O O . PRO A 1 89 ? 1.012 -13.785 10.453 1.00 79.31 89 PRO A O 1
ATOM 696 N N . GLY A 1 90 ? -1.074 -13.749 11.280 1.00 75.00 90 GLY A N 1
ATOM 697 C CA . GLY A 1 90 ? -1.038 -12.338 11.695 1.00 75.00 90 GLY A CA 1
ATOM 698 C C . GLY A 1 90 ? -1.672 -12.087 13.062 1.00 75.00 90 GLY A C 1
ATOM 699 O O . GLY A 1 90 ? -2.569 -12.829 13.467 1.00 75.00 90 GLY A O 1
ATOM 700 N N . ARG A 1 91 ? -1.170 -11.076 13.788 1.00 80.50 91 ARG A N 1
ATOM 701 C CA . ARG A 1 91 ? -1.614 -10.663 15.134 1.00 80.50 91 ARG A CA 1
ATOM 702 C C . ARG A 1 91 ? -1.299 -9.174 15.415 1.00 80.50 91 ARG A C 1
ATOM 704 O O . ARG A 1 91 ? -0.118 -8.865 15.548 1.00 80.50 91 ARG A O 1
ATOM 711 N N . PRO A 1 92 ? -2.307 -8.292 15.580 1.00 83.44 92 PRO A N 1
ATOM 712 C CA . PRO A 1 92 ? -3.642 -8.387 14.989 1.00 83.44 92 PRO A CA 1
ATOM 713 C C . PRO A 1 92 ? -3.562 -8.146 13.463 1.00 83.44 92 PRO A C 1
ATOM 715 O O . PRO A 1 92 ? -2.889 -7.206 13.025 1.00 83.44 92 PRO A O 1
ATOM 718 N N . PRO A 1 93 ? -4.195 -8.998 12.636 1.00 90.44 93 PRO A N 1
ATOM 719 C CA . PRO A 1 93 ? -4.235 -8.805 11.191 1.00 90.44 93 PRO A CA 1
ATOM 720 C C . PRO A 1 93 ? -5.201 -7.681 10.794 1.00 90.44 93 PRO A C 1
ATOM 722 O O . PRO A 1 93 ? -6.178 -7.424 11.490 1.00 90.44 93 PRO A O 1
ATOM 725 N N . ALA A 1 94 ? -4.971 -7.057 9.638 1.00 93.56 94 ALA A N 1
ATOM 726 C CA . ALA A 1 94 ? -5.899 -6.088 9.054 1.00 93.56 94 ALA A CA 1
ATOM 727 C C . ALA A 1 94 ? -5.830 -6.073 7.528 1.00 93.56 94 ALA A C 1
ATOM 729 O O . ALA A 1 94 ? -4.851 -6.518 6.925 1.00 93.56 94 ALA A O 1
ATOM 730 N N . LEU A 1 95 ? -6.842 -5.478 6.902 1.00 96.25 95 LEU A N 1
ATOM 731 C CA . LEU A 1 95 ? -6.772 -5.066 5.504 1.00 96.25 95 LEU A CA 1
ATOM 732 C C . LEU A 1 95 ? -6.597 -3.558 5.408 1.00 96.25 95 LEU A C 1
ATOM 734 O O . LEU A 1 95 ? -7.386 -2.799 5.958 1.00 96.25 95 LEU A O 1
ATOM 738 N N . LEU A 1 96 ? -5.623 -3.130 4.618 1.00 96.69 96 LEU A N 1
ATOM 739 C CA . LEU A 1 96 ? -5.498 -1.751 4.180 1.00 96.69 96 LEU A CA 1
ATOM 740 C C . LEU A 1 96 ? -6.183 -1.602 2.816 1.00 96.69 96 LEU A C 1
ATOM 742 O O . LEU A 1 96 ? -5.749 -2.198 1.832 1.00 96.69 96 LEU A O 1
ATOM 746 N N . ARG A 1 97 ? -7.257 -0.816 2.760 1.00 98.19 97 ARG A N 1
ATOM 747 C CA . ARG A 1 97 ? -7.948 -0.397 1.537 1.00 98.19 97 ARG A CA 1
ATOM 748 C C . ARG A 1 97 ? -7.404 0.960 1.112 1.00 98.19 97 ARG A C 1
ATOM 750 O O . ARG A 1 97 ? -7.682 1.950 1.777 1.00 98.19 97 ARG A O 1
ATOM 757 N N . VAL A 1 98 ? -6.691 1.027 -0.004 1.00 98.25 98 VAL A N 1
ATOM 758 C CA . VAL A 1 98 ? -6.089 2.271 -0.497 1.00 98.25 98 VAL A CA 1
ATOM 759 C C . VAL A 1 98 ? -6.822 2.756 -1.740 1.00 98.25 98 VAL A C 1
ATOM 761 O O . VAL A 1 98 ? -6.96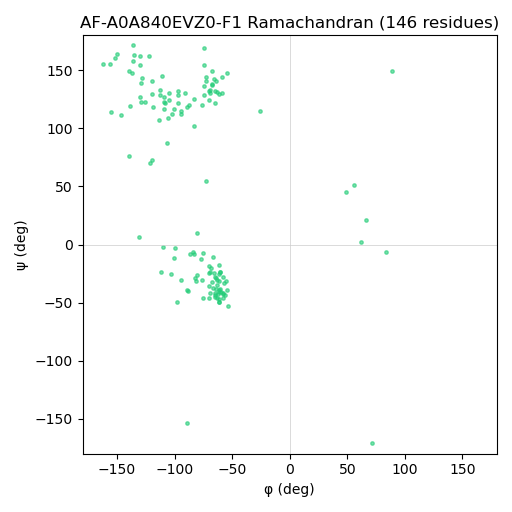6 2.020 -2.718 1.00 98.25 98 VAL A O 1
ATOM 764 N N . ARG A 1 99 ? -7.273 4.010 -1.724 1.00 98.31 99 ARG A N 1
ATOM 765 C CA . ARG A 1 99 ? -7.727 4.714 -2.923 1.00 98.31 99 ARG A CA 1
ATOM 766 C C . ARG A 1 99 ? -6.534 5.393 -3.583 1.00 98.31 99 ARG A C 1
ATOM 768 O O . ARG A 1 99 ? -5.901 6.263 -2.988 1.00 98.31 99 ARG A O 1
ATOM 775 N N . VAL A 1 100 ? -6.267 5.011 -4.825 1.00 97.94 100 VAL A N 1
ATOM 776 C CA . VAL A 1 100 ? -5.192 5.573 -5.641 1.00 97.94 100 VAL A CA 1
ATOM 777 C C . VAL A 1 100 ? -5.822 6.513 -6.677 1.00 97.94 100 VAL A C 1
ATOM 779 O O . VAL A 1 100 ? -6.746 6.092 -7.387 1.00 97.94 100 VAL A O 1
ATOM 782 N N . PRO A 1 101 ? -5.412 7.793 -6.740 1.00 97.31 101 PRO A N 1
ATOM 783 C CA . PRO A 1 101 ? -6.057 8.775 -7.602 1.00 97.31 101 PRO A CA 1
ATOM 784 C C . PRO A 1 101 ? -5.698 8.592 -9.084 1.00 97.31 101 PRO A C 1
ATOM 786 O O . PRO A 1 101 ? -4.803 7.837 -9.458 1.00 97.31 101 PRO A O 1
ATOM 789 N N . TYR A 1 102 ? -6.430 9.307 -9.941 1.00 96.69 102 TYR A N 1
ATOM 790 C CA . TYR A 1 102 ? -6.096 9.456 -11.359 1.00 96.69 102 TYR A CA 1
ATOM 791 C C . TYR A 1 102 ? -4.666 9.991 -11.536 1.00 96.69 102 TYR A C 1
ATOM 793 O O . TYR A 1 102 ? -4.200 10.780 -10.716 1.00 96.69 102 TYR A O 1
ATOM 801 N N . ALA A 1 103 ? -4.007 9.580 -12.620 1.00 96.25 103 ALA A N 1
ATOM 802 C CA . ALA A 1 103 ? -2.640 9.935 -12.994 1.00 96.25 103 ALA A CA 1
ATOM 803 C C . ALA A 1 103 ? -1.537 9.508 -12.010 1.00 96.25 103 ALA A C 1
ATOM 805 O O . ALA A 1 103 ? -0.366 9.773 -12.269 1.00 96.25 103 ALA A O 1
ATOM 806 N N . PHE A 1 104 ? -1.872 8.812 -10.922 1.00 96.62 104 PHE A N 1
ATOM 807 C CA . PHE A 1 104 ? -0.868 8.263 -10.019 1.00 96.62 104 PHE A CA 1
ATOM 808 C C . PHE A 1 104 ? -0.081 7.139 -10.710 1.00 96.62 104 PHE A C 1
ATOM 810 O O . PHE A 1 104 ? -0.672 6.313 -11.413 1.00 96.62 104 PHE A O 1
ATOM 817 N N . GLY A 1 105 ? 1.239 7.119 -10.524 1.00 96.62 105 GLY A N 1
ATOM 818 C CA . GLY A 1 105 ? 2.120 6.104 -11.101 1.00 96.62 105 GLY A CA 1
ATOM 819 C C . GLY A 1 105 ? 1.881 4.725 -10.490 1.00 96.62 105 GLY A C 1
ATOM 820 O O . GLY A 1 105 ? 1.712 4.589 -9.278 1.00 96.62 105 GLY A O 1
ATOM 821 N N . HIS A 1 106 ? 1.869 3.686 -11.318 1.00 96.12 106 HIS A N 1
ATOM 822 C CA . HIS A 1 106 ? 1.681 2.309 -10.867 1.00 96.12 106 HIS A CA 1
ATOM 823 C C . HIS A 1 106 ? 2.372 1.323 -11.804 1.00 96.12 106 HIS A C 1
ATOM 825 O O . HIS A 1 106 ? 2.602 1.624 -12.973 1.00 96.12 106 HIS A O 1
ATOM 831 N N . LEU A 1 107 ? 2.617 0.111 -11.316 1.00 95.25 107 LEU A N 1
ATOM 832 C CA . LEU A 1 107 ? 3.073 -1.005 -12.135 1.00 95.25 107 LEU A CA 1
ATOM 833 C C . LEU A 1 107 ? 2.195 -2.230 -11.876 1.00 95.25 107 LEU A C 1
ATOM 835 O O . LEU A 1 107 ? 2.066 -2.686 -10.740 1.00 95.25 107 LEU A O 1
ATOM 839 N N . TRP A 1 108 ? 1.574 -2.763 -12.928 1.00 93.12 108 TRP A N 1
ATOM 840 C CA . TRP A 1 108 ? 0.799 -3.999 -12.846 1.00 93.12 108 TRP A CA 1
ATOM 841 C C . TRP A 1 108 ? 1.746 -5.195 -12.953 1.00 93.12 108 TRP A C 1
ATOM 843 O O . TRP A 1 108 ? 2.212 -5.540 -14.036 1.00 93.12 108 TRP A O 1
ATOM 853 N N . VAL 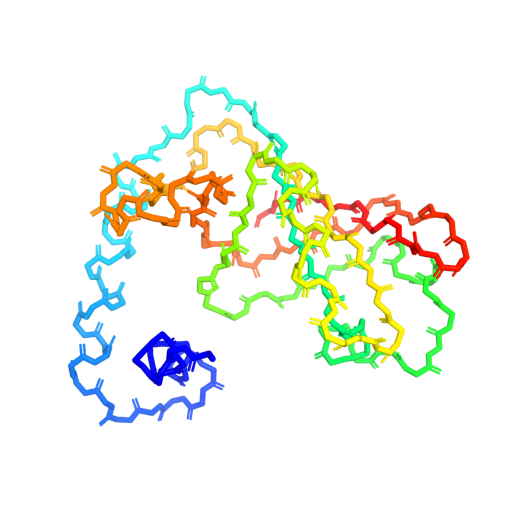A 1 109 ? 2.048 -5.827 -11.822 1.00 90.06 109 VAL A N 1
ATOM 854 C CA . VAL A 1 109 ? 3.059 -6.894 -11.758 1.00 90.06 109 VAL A CA 1
ATOM 855 C C . VAL A 1 109 ? 2.478 -8.235 -12.198 1.00 90.06 109 VAL A C 1
ATOM 857 O O . VAL A 1 109 ? 3.189 -9.050 -12.776 1.00 90.06 109 VAL A O 1
ATOM 860 N N . ALA A 1 110 ? 1.173 -8.454 -12.011 1.00 86.75 110 ALA A N 1
ATOM 861 C CA . ALA A 1 110 ? 0.550 -9.755 -12.274 1.00 86.75 110 ALA A CA 1
ATOM 862 C C . ALA A 1 110 ? 0.639 -10.241 -13.736 1.00 86.75 110 ALA A C 1
ATOM 864 O O . ALA A 1 110 ? 0.430 -11.423 -13.982 1.00 86.75 110 ALA A O 1
ATOM 865 N N . GLU A 1 111 ? 0.920 -9.354 -14.695 1.00 82.44 111 GLU A N 1
ATOM 866 C CA . GLU A 1 111 ? 1.096 -9.703 -16.117 1.00 82.44 111 GLU A CA 1
ATOM 867 C C . GLU A 1 111 ? 2.572 -9.802 -16.536 1.00 82.44 111 GLU A C 1
ATOM 869 O O . GLU A 1 111 ? 2.870 -10.284 -17.625 1.00 82.44 111 G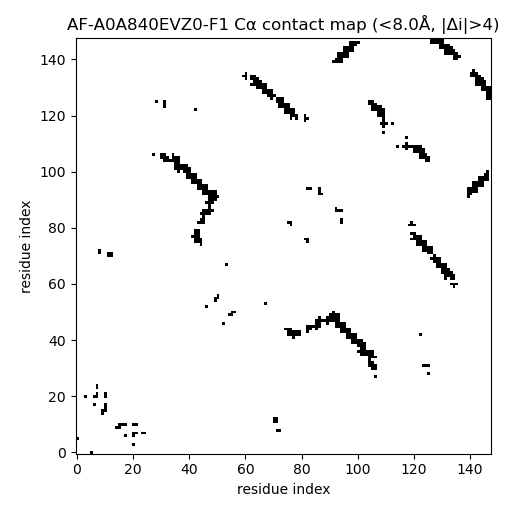LU A O 1
ATOM 874 N N . LEU A 1 112 ? 3.493 -9.343 -15.683 1.00 83.88 112 LEU A N 1
ATOM 875 C CA . LEU A 1 112 ? 4.930 -9.262 -15.967 1.00 83.88 112 LEU A CA 1
ATOM 876 C C . LEU A 1 112 ? 5.761 -10.244 -15.128 1.00 83.88 112 LEU A C 1
ATOM 878 O O . LEU A 1 112 ? 6.885 -10.564 -15.505 1.00 83.88 112 LEU A O 1
ATOM 882 N N . GLY A 1 113 ? 5.234 -10.670 -13.979 1.00 80.75 113 GLY A N 1
ATOM 883 C CA . GLY A 1 113 ? 5.906 -11.554 -13.032 1.00 80.75 113 GLY A CA 1
ATOM 884 C C . GLY A 1 113 ? 5.663 -13.040 -13.292 1.00 80.75 113 GLY A C 1
ATOM 885 O O . GLY A 1 113 ? 5.391 -13.474 -14.409 1.00 80.75 113 GLY A O 1
ATOM 886 N N . ASP A 1 114 ? 5.762 -13.828 -12.224 1.00 86.94 114 ASP A N 1
ATOM 887 C CA . ASP A 1 114 ? 5.498 -15.266 -12.251 1.00 86.94 114 ASP A CA 1
ATOM 888 C C . ASP A 1 114 ? 4.008 -15.547 -12.566 1.00 86.94 114 ASP A C 1
ATOM 890 O O . ASP A 1 114 ? 3.135 -15.094 -11.811 1.00 86.94 114 ASP A O 1
ATOM 894 N N . PRO A 1 115 ? 3.688 -16.298 -13.641 1.00 89.50 115 PRO A N 1
ATOM 895 C CA . PRO A 1 115 ? 2.314 -16.663 -13.984 1.00 89.50 115 PRO A CA 1
ATOM 896 C C . PRO A 1 115 ? 1.554 -17.366 -12.854 1.00 89.50 115 PRO A C 1
ATOM 898 O O . PRO A 1 115 ? 0.344 -17.162 -12.719 1.00 89.50 115 PRO A O 1
ATOM 901 N N . ASP A 1 116 ? 2.243 -18.135 -12.005 1.00 90.25 116 ASP A N 1
ATOM 902 C CA . ASP A 1 116 ? 1.622 -18.831 -10.874 1.00 90.25 116 ASP A CA 1
ATOM 903 C C . ASP A 1 116 ? 1.175 -17.858 -9.773 1.00 90.25 116 ASP A C 1
ATOM 905 O O . ASP A 1 116 ? 0.318 -18.189 -8.953 1.00 90.25 116 ASP A O 1
ATOM 909 N N . LEU A 1 117 ? 1.701 -16.628 -9.770 1.00 90.19 117 LEU A N 1
ATOM 910 C CA . LEU A 1 117 ? 1.336 -15.562 -8.835 1.00 90.19 117 LEU A CA 1
ATOM 911 C C . LEU A 1 117 ? 0.341 -14.557 -9.436 1.00 90.19 117 LEU A C 1
ATOM 913 O O . LEU A 1 117 ? -0.154 -13.685 -8.720 1.00 90.19 117 LEU A O 1
ATOM 917 N N . ALA A 1 118 ? -0.043 -14.696 -10.711 1.00 92.69 118 ALA A N 1
ATOM 918 C CA . ALA A 1 118 ? -0.957 -13.770 -11.387 1.00 92.69 118 ALA A CA 1
ATOM 919 C C . ALA A 1 118 ? -2.325 -13.638 -10.683 1.00 92.69 118 ALA A C 1
ATOM 921 O O . ALA A 1 118 ? -2.965 -12.580 -10.723 1.00 92.69 118 ALA A O 1
ATOM 922 N N . TYR A 1 119 ? -2.769 -14.683 -9.971 1.00 92.69 119 TYR A N 1
ATOM 923 C CA . TYR A 1 119 ? -4.010 -14.662 -9.184 1.00 92.69 119 TYR A CA 1
ATOM 924 C C . TYR A 1 119 ? -4.005 -13.593 -8.079 1.00 92.69 119 TYR A C 1
ATOM 926 O O . TYR A 1 119 ? -5.076 -13.136 -7.667 1.00 92.69 119 TYR A O 1
ATOM 934 N N . GLN A 1 120 ? -2.822 -13.166 -7.623 1.00 94.06 120 GLN A N 1
ATOM 935 C CA . GLN A 1 120 ? -2.675 -12.122 -6.614 1.00 94.06 120 GLN A CA 1
ATOM 936 C C . GLN A 1 120 ? -3.105 -10.757 -7.144 1.00 94.06 120 GLN A C 1
ATOM 938 O O . GLN A 1 120 ? -3.441 -9.883 -6.348 1.00 94.06 120 GLN A O 1
ATOM 943 N N . ARG A 1 121 ? -3.149 -10.576 -8.473 1.00 95.62 121 ARG A N 1
ATOM 944 C CA . ARG A 1 121 ? -3.493 -9.311 -9.141 1.00 95.62 121 ARG A CA 1
ATOM 945 C C . ARG A 1 121 ? -2.717 -8.129 -8.564 1.00 95.62 121 ARG A C 1
ATOM 947 O O . ARG A 1 121 ? -3.306 -7.095 -8.227 1.00 95.62 121 ARG A O 1
ATOM 954 N N . GLU A 1 122 ? -1.420 -8.355 -8.388 1.00 95.88 122 GLU A N 1
ATOM 955 C CA . GLU A 1 122 ? -0.512 -7.418 -7.752 1.00 95.88 122 GLU A CA 1
ATOM 956 C C . GLU A 1 122 ? -0.363 -6.134 -8.573 1.00 95.88 122 GLU A C 1
ATOM 958 O O . GLU A 1 122 ? -0.139 -6.158 -9.788 1.00 95.88 122 GLU A O 1
ATOM 963 N N . VAL A 1 123 ? -0.476 -5.014 -7.866 1.00 95.75 123 VAL A N 1
ATOM 964 C CA . VAL A 1 123 ? -0.184 -3.668 -8.340 1.00 95.75 123 VAL A CA 1
ATOM 965 C C . VAL A 1 123 ? 0.803 -3.040 -7.369 1.00 95.75 123 VAL A C 1
ATOM 967 O O . VAL A 1 123 ? 0.533 -2.918 -6.170 1.00 95.75 123 VAL A O 1
ATOM 970 N N . LEU A 1 124 ? 1.940 -2.625 -7.905 1.00 95.50 124 LEU A N 1
ATOM 971 C CA . LEU A 1 124 ? 2.965 -1.902 -7.181 1.00 95.50 124 LEU A CA 1
ATOM 972 C C . LEU A 1 124 ? 2.705 -0.401 -7.316 1.00 95.50 124 LEU A C 1
ATOM 974 O O . LEU A 1 124 ? 2.483 0.109 -8.417 1.00 95.50 124 LEU A O 1
ATOM 978 N N . ILE A 1 125 ? 2.721 0.301 -6.190 1.00 95.75 125 ILE A N 1
ATOM 979 C CA . ILE A 1 125 ? 2.621 1.761 -6.118 1.00 95.75 125 ILE A CA 1
ATOM 980 C C . ILE A 1 125 ? 3.746 2.298 -5.237 1.00 95.75 125 ILE A C 1
ATOM 982 O O . ILE A 1 125 ? 4.215 1.593 -4.347 1.00 95.75 125 ILE A O 1
ATOM 986 N N . HIS A 1 126 ? 4.145 3.552 -5.443 1.00 94.69 126 HIS A N 1
ATOM 987 C CA . HIS A 1 126 ? 5.164 4.209 -4.619 1.00 94.69 126 HIS A CA 1
ATOM 988 C C . HIS A 1 126 ? 4.602 5.484 -3.960 1.00 94.69 126 HIS A C 1
ATOM 990 O O . HIS A 1 126 ? 4.907 6.599 -4.385 1.00 94.69 126 HIS A O 1
ATOM 996 N N . PRO A 1 127 ? 3.683 5.355 -2.982 1.00 93.69 127 PRO A N 1
ATOM 997 C CA . PRO A 1 127 ? 3.184 6.510 -2.244 1.00 93.69 127 PRO A CA 1
ATOM 998 C C . PRO A 1 127 ? 4.295 7.108 -1.373 1.00 93.69 127 PRO A C 1
ATOM 1000 O O . PRO A 1 127 ? 5.147 6.378 -0.870 1.00 93.69 127 PRO A O 1
ATOM 1003 N N . LYS A 1 128 ? 4.250 8.426 -1.151 1.00 91.69 128 LYS A N 1
ATOM 1004 C CA . LYS A 1 128 ? 5.043 9.084 -0.096 1.00 91.69 128 LYS A CA 1
ATOM 1005 C C . LYS A 1 128 ? 4.286 9.113 1.223 1.00 91.69 128 LYS A C 1
ATOM 1007 O O . LYS A 1 128 ? 4.867 8.899 2.283 1.00 91.69 128 LYS A O 1
ATOM 1012 N N . HIS A 1 129 ? 2.978 9.356 1.134 1.00 93.19 129 HIS A N 1
ATOM 1013 C CA . HIS A 1 129 ? 2.103 9.415 2.288 1.00 93.19 129 HIS A CA 1
ATOM 1014 C C . HIS A 1 129 ? 0.788 8.684 2.028 1.00 93.19 129 HIS A C 1
ATOM 1016 O O . HIS A 1 129 ? 0.230 8.689 0.925 1.00 93.19 129 HIS A O 1
ATOM 1022 N N . LEU A 1 130 ? 0.252 8.111 3.099 1.00 95.44 130 LEU A N 1
ATOM 1023 C CA . LEU A 1 130 ? -1.127 7.660 3.184 1.00 95.44 130 LEU A CA 1
ATOM 1024 C C . LEU A 1 130 ? -1.880 8.518 4.191 1.00 95.44 130 LEU A C 1
ATOM 1026 O O . LEU A 1 130 ? -1.418 8.717 5.311 1.00 95.44 130 LEU A O 1
ATOM 1030 N N . VAL A 1 131 ? -3.071 8.977 3.823 1.00 96.25 131 VAL A N 1
ATOM 1031 C CA . VAL A 1 131 ? -4.007 9.598 4.766 1.00 96.25 131 VAL A CA 1
ATOM 1032 C C . VAL A 1 131 ? -5.051 8.569 5.145 1.00 96.25 131 VAL A C 1
ATOM 1034 O O . VAL A 1 131 ? -5.805 8.121 4.284 1.00 96.25 131 VAL A O 1
ATOM 1037 N N . ILE A 1 132 ? -5.109 8.194 6.420 1.00 96.12 132 ILE A N 1
ATOM 1038 C CA . ILE A 1 132 ? -6.128 7.272 6.919 1.00 96.12 132 ILE A CA 1
ATOM 1039 C C . ILE A 1 132 ? -7.447 8.032 7.044 1.00 96.12 132 ILE A C 1
ATOM 1041 O O . ILE A 1 132 ? -7.544 9.012 7.778 1.00 96.12 132 ILE A O 1
ATOM 1045 N N . VAL A 1 133 ? -8.473 7.585 6.327 1.00 97.00 133 VAL A N 1
ATOM 1046 C CA . VAL A 1 133 ? -9.775 8.268 6.266 1.00 97.00 133 VAL A CA 1
ATOM 1047 C C . VAL A 1 133 ? -10.845 7.588 7.107 1.00 97.00 133 VAL A C 1
ATOM 1049 O O . VAL A 1 133 ? -11.788 8.252 7.532 1.00 97.00 133 VAL A O 1
ATOM 1052 N N . ASP A 1 134 ? -10.708 6.286 7.355 1.00 95.94 134 ASP A N 1
ATOM 1053 C CA . ASP A 1 134 ? -11.707 5.496 8.074 1.00 95.94 134 ASP A CA 1
ATOM 1054 C C . ASP A 1 134 ? -11.116 4.175 8.586 1.00 95.94 134 ASP A C 1
ATOM 1056 O O . ASP A 1 134 ? -10.162 3.653 8.000 1.00 95.94 134 ASP A O 1
ATOM 1060 N N . VAL A 1 135 ? -11.699 3.612 9.643 1.00 93.00 135 VAL A N 1
ATOM 1061 C CA . VAL A 1 135 ? -11.334 2.304 10.203 1.00 93.00 135 VAL A CA 1
ATOM 1062 C C . VAL A 1 135 ? -12.612 1.561 10.579 1.00 93.00 135 VAL A C 1
ATOM 1064 O O . VAL A 1 135 ? -13.381 2.023 11.414 1.00 93.00 135 VAL A O 1
ATOM 1067 N N . ILE A 1 136 ? -12.841 0.401 9.959 1.00 91.69 136 ILE A N 1
ATOM 1068 C CA . ILE A 1 136 ? -14.088 -0.361 10.102 1.00 91.69 136 ILE A CA 1
ATOM 1069 C C . ILE A 1 136 ? -13.806 -1.746 10.686 1.00 91.69 136 ILE A C 1
ATOM 1071 O O . ILE A 1 136 ? -13.021 -2.500 10.114 1.00 91.69 136 ILE A O 1
ATOM 1075 N N . GLY A 1 137 ? -14.549 -2.120 11.730 1.00 81.94 137 GLY A N 1
ATOM 1076 C CA . GLY A 1 137 ? -14.533 -3.458 12.330 1.00 81.94 137 GLY A CA 1
ATOM 1077 C C . GLY A 1 137 ? -13.478 -3.624 13.426 1.00 81.94 137 GLY A C 1
ATOM 1078 O O . GLY A 1 137 ? -12.428 -2.994 13.380 1.00 81.94 137 GLY A O 1
ATOM 1079 N N . GLU A 1 138 ? -13.777 -4.479 14.407 1.00 70.88 138 GLU A N 1
ATOM 1080 C CA . GLU A 1 138 ? -12.929 -4.691 15.591 1.00 70.88 138 GLU A CA 1
ATOM 1081 C C . GLU A 1 138 ? -12.024 -5.929 15.444 1.00 70.88 138 GLU A C 1
ATOM 1083 O O . GLU A 1 138 ? -10.811 -5.824 15.604 1.00 70.88 138 GLU A O 1
ATOM 1088 N N . ASP A 1 139 ? -12.580 -7.084 15.055 1.00 73.00 139 ASP A N 1
ATOM 1089 C CA . ASP A 1 139 ? -11.836 -8.360 15.016 1.00 73.00 139 ASP A CA 1
ATOM 1090 C C . ASP A 1 139 ? -10.962 -8.547 13.764 1.00 73.00 139 ASP A C 1
ATOM 1092 O O . ASP A 1 139 ? -9.929 -9.218 13.796 1.00 73.00 139 ASP A O 1
ATOM 1096 N N . PHE A 1 140 ? -11.390 -7.977 12.636 1.00 86.06 140 PHE A N 1
ATOM 1097 C CA . PHE A 1 140 ? -10.651 -7.994 11.372 1.00 86.06 140 PHE A CA 1
ATOM 1098 C C . PHE A 1 140 ? -10.778 -6.628 10.689 1.00 86.06 140 PHE A C 1
ATOM 1100 O O . PHE A 1 140 ? -11.587 -6.452 9.768 1.00 86.06 140 PHE A O 1
ATOM 1107 N N . PRO A 1 141 ? -10.039 -5.630 11.191 1.00 91.56 141 PRO A N 1
ATOM 1108 C CA . PRO A 1 141 ? -10.236 -4.253 10.792 1.00 91.56 141 PRO A CA 1
ATOM 1109 C C . PRO A 1 141 ? -9.888 -4.015 9.324 1.00 91.56 141 PRO A C 1
ATOM 1111 O O . PRO A 1 141 ? -8.909 -4.534 8.776 1.00 91.56 141 PRO A O 1
ATOM 1114 N N . VAL A 1 142 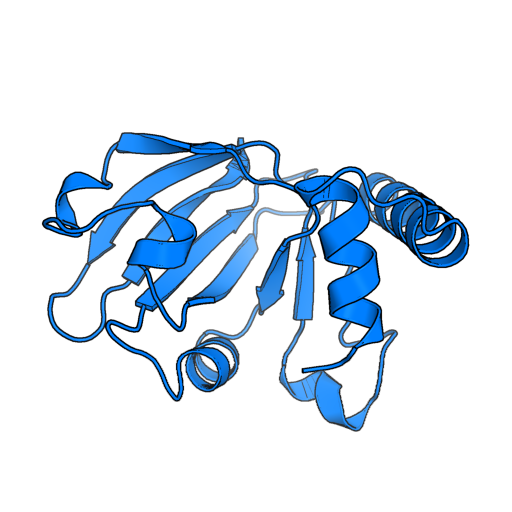? -10.690 -3.163 8.694 1.00 95.69 142 VAL A N 1
ATOM 1115 C CA . VAL A 1 142 ? -10.415 -2.571 7.389 1.00 95.69 142 VAL A CA 1
ATOM 1116 C C . VAL A 1 142 ? -10.030 -1.115 7.600 1.00 95.69 142 VAL A C 1
ATOM 1118 O O . VAL A 1 142 ? -10.870 -0.274 7.912 1.00 95.69 142 VAL A O 1
ATOM 1121 N N . ILE A 1 143 ? -8.756 -0.816 7.385 1.00 95.62 143 ILE A N 1
ATOM 1122 C CA . ILE A 1 143 ? -8.191 0.529 7.444 1.00 95.62 143 ILE A CA 1
ATOM 1123 C C . ILE A 1 143 ? -8.310 1.126 6.046 1.00 95.62 143 ILE A C 1
ATOM 1125 O O . ILE A 1 143 ? -7.751 0.591 5.091 1.00 95.62 143 ILE A O 1
ATOM 1129 N N . SER A 1 144 ? -9.053 2.214 5.893 1.00 97.69 144 SER A N 1
ATOM 1130 C CA . SER A 1 144 ? -9.191 2.910 4.614 1.00 97.69 144 SER A CA 1
ATOM 1131 C C . SER A 1 144 ? -8.232 4.083 4.546 1.00 97.69 144 SER A C 1
ATOM 1133 O O . SER A 1 144 ? -8.186 4.899 5.464 1.00 97.69 144 SER A O 1
ATOM 1135 N N . ALA A 1 145 ? -7.507 4.192 3.440 1.00 97.56 145 ALA A N 1
ATOM 1136 C CA . ALA A 1 145 ? -6.537 5.243 3.209 1.00 97.56 145 ALA A CA 1
ATOM 1137 C C . ALA A 1 145 ? -6.634 5.817 1.793 1.00 97.56 145 ALA A C 1
ATOM 1139 O O . ALA A 1 145 ? -7.108 5.160 0.863 1.00 97.56 145 ALA A O 1
ATOM 1140 N N . GLU A 1 146 ? -6.134 7.032 1.625 1.00 97.44 146 GLU A N 1
ATOM 1141 C CA . GLU A 1 146 ? -5.935 7.679 0.330 1.00 97.44 146 GLU A CA 1
ATOM 1142 C C . GLU A 1 146 ? -4.456 8.000 0.136 1.00 97.44 146 GLU A C 1
ATOM 1144 O O . GLU A 1 146 ? -3.779 8.410 1.082 1.00 97.44 146 GLU A O 1
ATOM 1149 N N . VAL A 1 147 ? -3.959 7.821 -1.088 1.00 95.06 147 VAL A N 1
ATOM 1150 C CA . VAL A 1 147 ? -2.606 8.264 -1.447 1.00 95.06 147 VAL A CA 1
ATOM 1151 C C . VAL A 1 147 ? -2.583 9.785 -1.594 1.00 95.06 147 VAL A C 1
ATOM 1153 O O . VAL A 1 147 ? -3.487 10.351 -2.218 1.00 95.06 147 VAL A O 1
ATOM 1156 N N . ARG A 1 148 ? -1.546 10.429 -1.049 1.00 81.75 148 ARG A N 1
ATOM 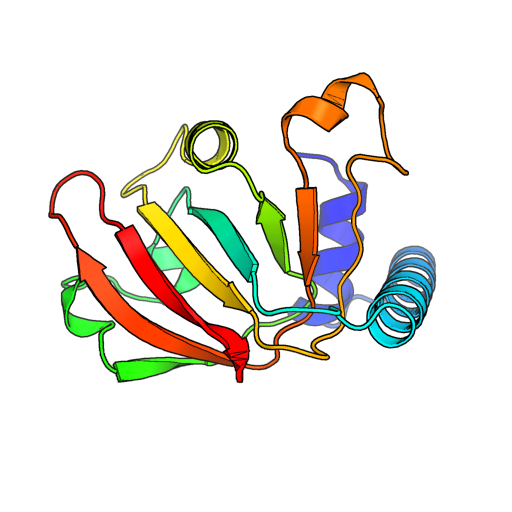1157 C CA . ARG A 1 148 ? -1.248 11.851 -1.256 1.00 81.75 148 ARG A CA 1
ATOM 1158 C C . ARG A 1 148 ? 0.190 12.085 -1.692 1.00 81.75 148 ARG A C 1
ATOM 1160 O O . ARG A 1 148 ? 1.073 11.295 -1.288 1.00 81.75 148 ARG A O 1
#

Radius of gyration: 15.12 Å; Cα contacts (8 Å, |Δi|>4): 304; chains: 1; bounding box: 39×31×38 Å

Mean predicted aligned error: 5.15 Å

Nearest PDB structures (foldseek):
  5urp-assembly1_A  TM=7.914E-01  e=1.463E-08  Paenibacillus larvae
  4fxq-assembly2_B  TM=7.621E-01  e=5.804E-08  Bacillus cereus
  4tr5-assembly1_A  TM=6.746E-01  e=3.197E-07  Paenibacillus larvae subsp. larvae BRL-230010
  3u0j-assembly2_A  TM=6.587E-01  e=1.181E-05  Pseudomonas syringae pv. tomato str. DC3000
  3u0j-assembly1_B  TM=6.292E-01  e=2.431E-05  Pseudomonas syringae pv. tomato str. DC3000